Protein AF-A0A935Y0Y2-F1 (afdb_monomer_lite)

Foldseek 3Di:
DVVVVVVVVVVVVVCVVDVPPPCVVVVVVVVVVVVVVVVVVVV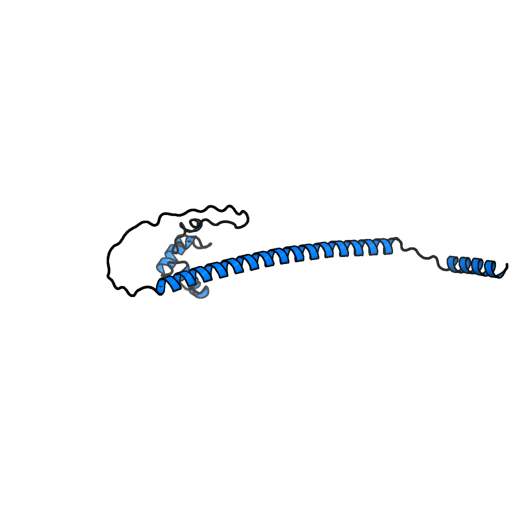VVVVVVVVVVVVVVVVVVVVVVVVVVVVVVVVVVVVVVDDDDDDDDDDDDDDDDDDDDDDDDPDDPDCDPCNCVPPDQQPCVVDPPCDPVNSVVCVVVVQRGPVSVVPDDPVRVVVD

Structure (mmCIF, N/CA/C/O backbone):
data_AF-A0A935Y0Y2-F1
#
_entry.id   AF-A0A935Y0Y2-F1
#
loop_
_atom_site.group_PDB
_atom_site.id
_atom_site.type_symbol
_atom_site.label_atom_id
_atom_site.label_alt_id
_atom_site.label_comp_id
_atom_site.label_asym_id
_atom_site.label_entity_id
_atom_site.label_seq_id
_atom_site.pdbx_PDB_ins_code
_atom_site.Cartn_x
_atom_site.Cartn_y
_atom_site.Cartn_z
_atom_site.occupancy
_atom_site.B_iso_or_equiv
_atom_site.auth_seq_id
_atom_site.auth_comp_id
_atom_site.auth_asym_id
_atom_site.auth_atom_id
_atom_site.pdbx_PDB_model_num
ATOM 1 N N . MET A 1 1 ? 83.027 11.079 -21.855 1.00 62.16 1 MET A N 1
ATOM 2 C CA . MET A 1 1 ? 81.861 11.286 -22.748 1.00 62.16 1 MET A CA 1
ATOM 3 C C . MET A 1 1 ? 81.188 9.985 -23.207 1.00 62.16 1 MET A C 1
ATOM 5 O O . MET A 1 1 ? 79.989 10.000 -23.428 1.00 62.16 1 MET A O 1
ATOM 9 N N . LEU A 1 2 ? 81.89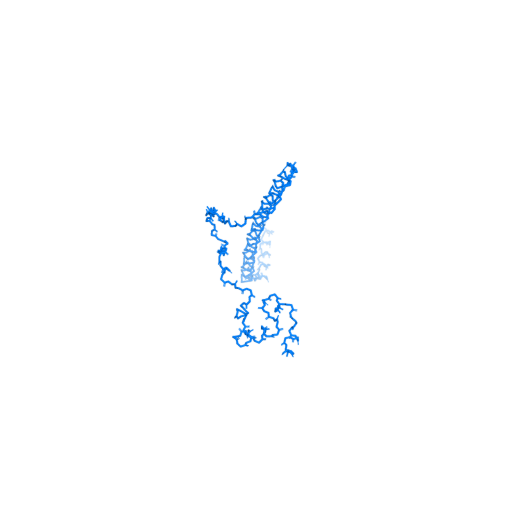5 8.845 -23.260 1.00 66.88 2 LEU A N 1
ATOM 10 C CA . LEU A 1 2 ? 81.336 7.525 -23.613 1.00 66.88 2 LEU A CA 1
ATOM 11 C C . LEU A 1 2 ? 80.242 6.924 -22.685 1.00 66.88 2 LEU A C 1
ATOM 13 O O . LEU A 1 2 ? 79.358 6.261 -23.226 1.00 66.88 2 LEU A O 1
ATOM 17 N N . PRO A 1 3 ? 80.211 7.135 -21.346 1.00 67.06 3 PRO A N 1
ATOM 18 C CA . PRO A 1 3 ? 79.204 6.472 -20.500 1.00 67.06 3 PRO A CA 1
ATOM 19 C C . PRO A 1 3 ? 77.778 7.010 -20.708 1.00 67.06 3 PRO A C 1
ATOM 21 O O . PRO A 1 3 ? 76.813 6.264 -20.577 1.00 67.06 3 PRO A O 1
ATOM 24 N N . PHE A 1 4 ? 77.635 8.278 -21.106 1.00 75.44 4 PHE A N 1
ATOM 25 C CA . PHE A 1 4 ? 76.333 8.877 -21.417 1.00 75.44 4 PHE A CA 1
ATOM 26 C C . PHE A 1 4 ? 75.759 8.372 -22.747 1.00 75.44 4 PHE A C 1
ATOM 28 O O . PHE A 1 4 ? 74.548 8.197 -22.868 1.00 75.44 4 PHE A O 1
ATOM 35 N N . LEU A 1 5 ? 76.621 8.076 -23.725 1.00 77.50 5 LEU A N 1
ATOM 36 C CA . LEU A 1 5 ? 76.195 7.529 -25.013 1.00 77.50 5 LEU A CA 1
ATOM 37 C C . LEU A 1 5 ? 75.715 6.080 -24.880 1.00 77.50 5 LEU A C 1
ATOM 39 O O . LEU A 1 5 ? 74.707 5.727 -25.485 1.00 77.50 5 LEU A O 1
ATOM 43 N N . LEU A 1 6 ? 76.390 5.267 -24.055 1.00 75.94 6 LEU A N 1
ATOM 44 C CA . LEU A 1 6 ? 75.941 3.903 -23.768 1.00 75.94 6 LEU A CA 1
ATOM 45 C C . LEU A 1 6 ? 74.586 3.909 -23.067 1.00 75.94 6 LEU A C 1
ATOM 47 O O . LEU A 1 6 ? 73.711 3.168 -23.487 1.00 75.94 6 LEU A O 1
ATOM 51 N N . GLY A 1 7 ? 74.382 4.770 -22.066 1.00 83.69 7 GLY A N 1
ATOM 52 C CA . GLY A 1 7 ? 73.088 4.894 -21.389 1.00 83.69 7 GLY A CA 1
ATOM 53 C C . GLY A 1 7 ? 71.960 5.327 -22.331 1.00 83.69 7 GLY A C 1
ATOM 54 O O . GLY A 1 7 ? 70.869 4.764 -22.282 1.00 83.69 7 GLY A O 1
ATOM 55 N N . TRP A 1 8 ? 72.224 6.270 -23.241 1.00 82.62 8 TRP A N 1
ATOM 56 C CA . TRP A 1 8 ? 71.238 6.715 -24.231 1.00 82.62 8 TRP A CA 1
ATOM 57 C C . TRP A 1 8 ? 70.929 5.638 -25.279 1.00 82.62 8 TRP A C 1
ATOM 59 O O . TRP A 1 8 ? 69.770 5.432 -25.638 1.00 82.62 8 TRP A O 1
ATOM 69 N N . TRP A 1 9 ? 71.948 4.900 -25.723 1.00 83.75 9 TRP A N 1
ATOM 70 C CA . TRP A 1 9 ? 71.784 3.802 -26.670 1.00 83.75 9 TRP A CA 1
ATOM 71 C C . TRP A 1 9 ? 71.079 2.597 -26.034 1.00 83.75 9 TRP A C 1
ATOM 73 O O . TRP A 1 9 ? 70.171 2.042 -26.646 1.00 83.75 9 TRP A O 1
ATOM 83 N N . PHE A 1 10 ? 71.404 2.250 -24.783 1.00 81.38 10 PHE A N 1
ATOM 84 C CA . PHE A 1 10 ? 70.705 1.210 -24.020 1.00 81.38 10 PHE A CA 1
ATOM 85 C C . PHE A 1 10 ? 69.250 1.600 -23.756 1.00 81.38 10 PHE A C 1
ATOM 87 O O . PHE A 1 10 ? 68.355 0.798 -23.982 1.00 81.38 10 PHE A O 1
ATOM 94 N N . SER A 1 11 ? 68.991 2.849 -23.360 1.00 78.12 11 SER A N 1
ATOM 95 C CA . SER A 1 11 ? 67.628 3.349 -23.151 1.00 78.12 11 SER A CA 1
ATOM 96 C C . SER A 1 11 ? 66.792 3.266 -24.436 1.00 78.12 11 SER A C 1
ATOM 98 O O . SER A 1 11 ? 65.655 2.799 -24.419 1.00 78.12 11 SER A O 1
ATOM 100 N N . ARG A 1 12 ? 67.386 3.602 -25.589 1.00 81.19 12 ARG A N 1
ATOM 101 C CA . ARG A 1 12 ? 66.733 3.476 -26.899 1.00 81.19 12 ARG A CA 1
ATOM 102 C C . ARG A 1 12 ? 66.540 2.018 -27.339 1.00 81.19 12 ARG A C 1
ATOM 104 O O . ARG A 1 12 ? 65.525 1.717 -27.959 1.00 81.19 12 ARG A O 1
ATOM 111 N N . LEU A 1 13 ? 67.480 1.126 -27.020 1.00 81.44 13 LEU A N 1
ATOM 112 C CA . LEU A 1 13 ? 67.389 -0.302 -27.332 1.00 81.44 13 LEU A CA 1
ATOM 113 C C . LEU A 1 13 ? 66.299 -0.990 -26.498 1.00 81.44 13 LEU A C 1
ATOM 115 O O . LEU A 1 13 ? 65.488 -1.725 -27.053 1.00 81.44 13 LEU A O 1
ATOM 119 N N . LEU A 1 14 ? 66.215 -0.693 -25.196 1.00 74.25 14 LEU A N 1
ATOM 120 C CA . LEU A 1 14 ? 65.141 -1.207 -24.343 1.00 74.25 14 LEU A CA 1
ATOM 121 C C . LEU A 1 14 ? 63.772 -0.657 -24.769 1.00 74.25 14 LEU A C 1
ATOM 123 O O . LEU A 1 14 ? 62.817 -1.423 -24.830 1.00 74.25 14 LEU A O 1
ATOM 127 N N . ASN A 1 15 ? 63.676 0.621 -25.151 1.00 68.06 15 ASN A N 1
ATOM 128 C CA . ASN A 1 15 ? 62.413 1.205 -25.623 1.00 68.06 15 ASN A CA 1
ATOM 129 C C . ASN A 1 15 ? 61.972 0.686 -27.010 1.00 68.06 15 ASN A C 1
ATOM 131 O O . ASN A 1 15 ? 60.818 0.832 -27.387 1.00 68.06 15 ASN A O 1
ATOM 135 N N . SER A 1 16 ? 62.881 0.085 -27.787 1.00 67.56 16 SER A N 1
ATOM 136 C CA . SER A 1 16 ? 62.556 -0.549 -29.073 1.00 67.56 16 SER A CA 1
ATOM 137 C C . SER A 1 16 ? 62.066 -1.989 -28.920 1.00 67.56 16 SER A C 1
ATOM 139 O O . SER A 1 16 ? 61.380 -2.485 -29.811 1.00 67.56 16 SER A O 1
ATOM 141 N N . GLN A 1 17 ? 62.473 -2.681 -27.851 1.00 64.69 17 GLN A N 1
ATOM 142 C CA . GLN A 1 17 ? 62.146 -4.093 -27.633 1.00 64.69 17 GLN A CA 1
ATOM 143 C C . GLN A 1 17 ? 60.787 -4.276 -26.944 1.00 64.69 17 GLN A C 1
ATOM 145 O O . GLN A 1 17 ? 60.171 -5.330 -27.076 1.00 64.69 17 GLN A O 1
ATOM 150 N N . TYR A 1 18 ? 60.320 -3.243 -26.243 1.00 61.69 18 TYR A N 1
ATOM 151 C CA . TYR A 1 18 ? 58.996 -3.174 -25.646 1.00 61.69 18 TYR A CA 1
ATOM 152 C C . TYR A 1 18 ? 58.251 -2.020 -26.312 1.00 61.69 18 TYR A C 1
ATOM 154 O O . TYR A 1 18 ? 58.363 -0.890 -25.832 1.00 61.69 18 TYR A O 1
ATOM 162 N N . PRO A 1 19 ? 57.517 -2.245 -27.421 1.00 55.53 19 PRO A N 1
ATOM 163 C CA . PRO A 1 19 ? 56.452 -1.315 -27.743 1.00 55.53 19 PRO A CA 1
ATOM 164 C C . PRO A 1 19 ? 55.583 -1.256 -26.487 1.00 55.53 19 PRO A C 1
ATOM 166 O O . PRO A 1 19 ? 55.016 -2.264 -26.065 1.00 55.53 19 PRO A O 1
ATOM 169 N N . VAL A 1 20 ? 55.567 -0.103 -25.818 1.00 59.47 20 VAL A N 1
ATOM 170 C CA . VAL A 1 20 ? 54.488 0.207 -24.890 1.00 59.47 20 VAL A CA 1
ATOM 171 C C . VAL A 1 20 ? 53.270 0.239 -25.791 1.00 59.47 20 VAL A C 1
ATOM 173 O O . VAL A 1 20 ? 53.039 1.224 -26.486 1.00 59.47 20 VAL A O 1
ATOM 176 N N . GLU A 1 21 ? 52.602 -0.907 -25.891 1.00 55.16 21 GLU A N 1
ATOM 177 C CA . GLU A 1 21 ? 51.311 -1.057 -26.531 1.00 55.16 21 GLU A CA 1
ATOM 178 C C . GLU A 1 21 ? 50.383 -0.167 -25.719 1.00 55.16 21 GLU A C 1
ATOM 180 O O . GLU A 1 21 ? 49.897 -0.518 -24.644 1.00 55.16 21 GLU A O 1
ATOM 185 N N . SER A 1 22 ? 50.303 1.086 -26.156 1.00 55.38 22 SER A N 1
ATOM 186 C CA . SER A 1 22 ? 49.381 2.065 -25.640 1.00 55.38 22 SER A CA 1
ATOM 187 C C . SER A 1 22 ? 48.012 1.591 -26.088 1.00 55.38 22 SER A C 1
ATOM 189 O O . SER A 1 22 ? 47.519 1.961 -27.152 1.00 55.38 22 SER A O 1
ATOM 191 N N . ASP A 1 23 ? 47.425 0.727 -25.269 1.00 49.56 23 ASP A N 1
ATOM 192 C CA . ASP A 1 23 ? 46.008 0.403 -25.261 1.00 49.56 23 ASP A CA 1
ATOM 193 C C . ASP A 1 23 ? 45.244 1.674 -24.824 1.00 49.56 23 ASP A C 1
ATOM 195 O O . ASP A 1 23 ? 44.615 1.735 -23.768 1.00 49.56 23 ASP A O 1
ATOM 199 N N . GLU A 1 24 ? 45.347 2.744 -25.624 1.00 54.06 24 GLU A N 1
ATOM 200 C CA . GLU A 1 24 ? 44.676 4.034 -25.408 1.00 54.06 24 GLU A CA 1
ATOM 201 C C . GLU A 1 24 ? 43.158 3.828 -25.297 1.00 54.06 24 GLU A C 1
ATOM 203 O O . GLU A 1 24 ? 42.477 4.517 -24.546 1.00 54.06 24 GLU A O 1
ATOM 208 N N . THR A 1 25 ? 42.635 2.788 -25.954 1.00 53.19 25 THR A N 1
ATOM 209 C CA . THR A 1 25 ? 41.220 2.403 -25.896 1.00 53.19 25 THR A CA 1
ATOM 210 C C . THR A 1 25 ? 40.805 1.808 -24.544 1.00 53.19 25 THR A C 1
ATOM 212 O O . THR A 1 25 ? 39.673 2.009 -24.092 1.00 53.19 25 THR A O 1
ATOM 215 N N . VAL A 1 26 ? 41.701 1.087 -23.859 1.00 57.28 26 VAL A N 1
ATOM 216 C CA . VAL A 1 26 ? 41.408 0.458 -22.562 1.00 57.28 26 VAL A CA 1
ATOM 217 C C . VAL A 1 26 ? 41.524 1.487 -21.443 1.00 57.28 26 VAL A C 1
ATOM 219 O O . VAL A 1 26 ? 40.701 1.495 -20.533 1.00 57.28 26 VAL A O 1
ATOM 222 N N . THR A 1 27 ? 42.488 2.405 -21.513 1.00 56.19 27 THR A N 1
ATOM 223 C CA . THR A 1 27 ? 42.613 3.478 -20.516 1.00 56.19 27 THR A CA 1
ATOM 224 C C . THR A 1 27 ? 41.483 4.502 -20.631 1.00 56.19 27 THR A C 1
ATOM 226 O O . THR A 1 27 ? 40.919 4.882 -19.606 1.00 56.19 27 THR A O 1
ATOM 229 N N . GLU A 1 28 ? 41.081 4.880 -21.849 1.00 56.22 28 GLU A N 1
ATOM 230 C CA . GLU A 1 28 ? 39.959 5.798 -22.092 1.00 56.22 28 GLU A CA 1
ATOM 231 C C . GLU A 1 28 ? 38.613 5.189 -21.663 1.00 56.22 28 GLU A C 1
ATOM 233 O O . GLU A 1 28 ? 37.809 5.842 -20.996 1.00 56.22 28 GLU A O 1
ATOM 238 N N . SER A 1 29 ? 38.374 3.904 -21.952 1.00 60.69 29 SER A N 1
ATOM 239 C CA . SER A 1 29 ? 37.143 3.221 -21.521 1.00 60.69 29 SER A CA 1
ATOM 240 C C . SER A 1 29 ? 37.070 2.991 -20.006 1.00 60.69 29 SER A C 1
ATOM 242 O O . SER A 1 29 ? 35.984 3.082 -19.422 1.00 60.69 29 SER A O 1
ATOM 244 N N . LEU A 1 30 ? 38.204 2.741 -19.342 1.00 64.56 30 LEU A N 1
ATOM 245 C CA . LEU A 1 30 ? 38.274 2.663 -17.881 1.00 64.56 30 LEU A CA 1
ATOM 246 C C . LEU A 1 30 ? 37.997 4.019 -17.225 1.00 64.56 30 LEU A C 1
ATOM 248 O O . LEU A 1 30 ? 37.275 4.067 -16.226 1.00 64.56 30 LEU A O 1
ATOM 252 N N . ASP A 1 31 ? 38.519 5.108 -17.792 1.00 71.44 31 ASP A N 1
ATOM 253 C CA . ASP A 1 31 ? 38.302 6.457 -17.271 1.00 71.44 31 ASP A CA 1
ATOM 254 C C . ASP A 1 31 ? 36.832 6.880 -17.424 1.00 71.44 31 ASP A C 1
ATOM 256 O O . ASP A 1 31 ? 36.207 7.298 -16.447 1.00 71.44 31 ASP A O 1
ATOM 260 N N . LEU A 1 32 ? 36.222 6.616 -18.586 1.00 70.19 32 LEU A N 1
ATOM 261 C CA . LEU A 1 32 ? 34.793 6.845 -18.840 1.00 70.19 32 LEU A CA 1
ATOM 262 C C . LEU A 1 32 ? 33.888 6.042 -17.893 1.00 70.19 32 LEU A C 1
ATOM 264 O O . LEU A 1 32 ? 32.930 6.586 -17.339 1.00 70.19 32 LEU A O 1
ATOM 268 N N . ASN A 1 33 ? 34.188 4.760 -17.658 1.00 80.38 33 ASN A N 1
ATOM 269 C CA . ASN A 1 33 ? 33.427 3.934 -16.716 1.00 80.38 33 ASN A CA 1
ATOM 270 C C . ASN A 1 33 ? 33.596 4.425 -15.268 1.00 80.38 33 ASN A C 1
ATOM 272 O O . ASN A 1 33 ? 32.643 4.424 -14.484 1.00 80.38 33 ASN A O 1
ATOM 276 N N . SER A 1 34 ? 34.797 4.889 -14.910 1.00 78.88 34 SER A N 1
ATOM 277 C CA . SER A 1 34 ? 35.050 5.484 -13.600 1.00 78.88 34 SER A CA 1
ATOM 278 C C . SER A 1 34 ? 34.265 6.789 -13.423 1.00 78.88 34 SER A C 1
ATOM 280 O O . SER A 1 34 ? 33.587 6.958 -12.411 1.00 78.88 34 SER A O 1
ATOM 282 N N . GLN A 1 35 ? 34.255 7.665 -14.430 1.00 88.81 35 GLN A N 1
ATOM 283 C CA . GLN A 1 35 ? 33.540 8.939 -14.426 1.00 88.81 35 GLN A CA 1
ATOM 284 C C . GLN A 1 35 ? 32.022 8.736 -14.370 1.00 88.81 35 GLN A C 1
ATOM 286 O O . GLN A 1 35 ? 31.340 9.386 -13.574 1.00 88.81 35 GLN A O 1
ATOM 291 N N . ALA A 1 36 ? 31.495 7.786 -15.147 1.00 85.25 36 ALA A N 1
ATOM 292 C CA . ALA A 1 36 ? 30.088 7.400 -15.103 1.00 85.25 36 ALA A CA 1
ATOM 293 C C . ALA A 1 36 ? 29.696 6.874 -13.714 1.00 85.25 36 ALA A C 1
ATOM 295 O O . ALA A 1 36 ? 28.668 7.270 -13.160 1.00 85.25 36 ALA A O 1
ATOM 296 N N . LYS A 1 37 ? 30.551 6.046 -13.099 1.00 93.19 37 LYS A N 1
ATOM 297 C CA . LYS A 1 37 ? 30.347 5.558 -11.732 1.00 93.19 37 LYS A CA 1
ATOM 298 C C . LYS A 1 37 ? 30.332 6.705 -10.720 1.00 93.19 37 LYS A C 1
ATOM 300 O O . LYS A 1 37 ? 29.413 6.764 -9.907 1.00 93.19 37 LYS A O 1
ATOM 305 N N . TRP A 1 38 ? 31.288 7.632 -10.785 1.00 86.75 38 TRP A N 1
ATOM 306 C CA . TRP A 1 38 ? 31.327 8.806 -9.905 1.00 86.75 38 TRP A CA 1
ATOM 307 C C . TRP A 1 38 ? 30.076 9.673 -10.042 1.00 86.75 38 TRP A C 1
ATOM 309 O O . TRP A 1 38 ? 29.489 10.046 -9.029 1.00 86.75 38 TRP A O 1
ATOM 319 N N . SER A 1 39 ? 29.626 9.923 -11.272 1.00 92.50 39 SER A N 1
ATOM 320 C CA . SER A 1 39 ? 28.407 10.691 -11.536 1.00 92.50 39 SER A CA 1
ATOM 321 C C . SER A 1 39 ? 27.157 9.991 -10.991 1.00 92.50 39 SER A C 1
ATOM 323 O O . SER A 1 39 ? 26.355 10.612 -10.293 1.00 92.50 39 SER A O 1
ATOM 325 N N . SER A 1 40 ? 27.025 8.679 -11.211 1.00 91.31 40 SER A N 1
ATOM 326 C CA . SER A 1 40 ? 25.912 7.898 -10.654 1.00 91.31 40 SER A CA 1
ATOM 327 C C . SER A 1 40 ? 25.914 7.893 -9.121 1.00 91.31 40 SER A C 1
ATOM 329 O O . SER A 1 40 ? 24.862 7.992 -8.494 1.00 91.31 40 SER A O 1
ATOM 331 N N . MET A 1 41 ? 27.099 7.855 -8.504 1.00 93.56 41 MET A N 1
ATOM 332 C CA . MET A 1 41 ? 27.240 7.868 -7.052 1.00 93.56 41 MET A CA 1
ATOM 333 C C . MET A 1 41 ? 26.936 9.247 -6.458 1.00 93.56 41 MET A C 1
ATOM 335 O O . MET A 1 41 ? 26.332 9.331 -5.394 1.00 93.56 41 MET A O 1
ATOM 339 N N . GLN A 1 42 ? 27.291 10.331 -7.151 1.00 93.62 42 GLN A N 1
ATOM 340 C CA . GLN A 1 42 ? 26.878 11.687 -6.776 1.00 93.62 42 GLN A CA 1
ATOM 341 C C . GLN A 1 42 ? 25.355 11.846 -6.831 1.00 93.62 42 GLN A C 1
ATOM 343 O O . GLN A 1 42 ? 24.777 12.436 -5.921 1.00 93.62 42 GLN A O 1
ATOM 348 N N . ALA A 1 43 ? 24.705 11.280 -7.852 1.00 93.31 43 ALA A N 1
ATOM 349 C CA . ALA A 1 43 ? 23.249 11.282 -7.950 1.00 93.31 43 ALA A CA 1
ATOM 350 C C . ALA A 1 43 ? 22.592 10.494 -6.800 1.00 93.31 43 ALA A C 1
ATOM 352 O O . ALA A 1 43 ? 21.639 10.987 -6.200 1.00 93.31 43 ALA A O 1
ATOM 353 N N . ASP A 1 44 ? 23.121 9.318 -6.437 1.00 95.88 44 ASP A N 1
ATOM 354 C CA . ASP A 1 44 ? 22.608 8.545 -5.292 1.00 95.88 44 ASP A CA 1
ATOM 355 C C . ASP A 1 44 ? 22.781 9.303 -3.964 1.00 95.88 44 ASP A C 1
ATOM 357 O O . ASP A 1 44 ? 21.878 9.324 -3.127 1.00 95.88 44 ASP A O 1
ATOM 361 N N . LEU A 1 45 ? 23.914 9.988 -3.777 1.00 95.50 45 LEU A N 1
ATOM 362 C CA . LEU A 1 45 ? 24.149 10.821 -2.595 1.00 95.50 45 LEU A CA 1
ATOM 363 C C . LEU A 1 45 ? 23.166 11.994 -2.506 1.00 95.50 45 LEU A C 1
ATOM 365 O O . LEU A 1 45 ? 22.653 12.268 -1.422 1.00 95.50 45 LEU A O 1
ATOM 369 N N . ASP A 1 46 ? 22.870 12.659 -3.623 1.00 95.81 46 ASP A N 1
ATOM 370 C CA . ASP A 1 46 ? 21.889 13.748 -3.668 1.00 95.81 46 ASP A CA 1
ATOM 371 C C . ASP A 1 46 ? 20.468 13.248 -3.355 1.00 95.81 46 ASP A C 1
ATOM 373 O O . ASP A 1 46 ? 19.737 13.872 -2.583 1.00 95.81 46 ASP A O 1
ATOM 377 N N . LEU A 1 47 ? 20.090 12.075 -3.873 1.00 95.19 47 LEU A N 1
ATOM 378 C CA . LEU A 1 47 ? 18.813 11.437 -3.541 1.00 95.19 47 LEU A CA 1
ATOM 379 C C . LEU A 1 47 ? 18.708 11.119 -2.047 1.00 95.19 47 LEU A C 1
ATOM 381 O O . LEU A 1 47 ? 17.690 11.422 -1.420 1.00 95.19 47 LEU A O 1
ATOM 385 N N . ARG A 1 48 ? 19.768 10.563 -1.452 1.00 95.19 48 ARG A N 1
ATOM 386 C CA . ARG A 1 48 ? 19.816 10.292 -0.009 1.00 95.19 48 ARG A CA 1
ATOM 387 C C . ARG A 1 48 ? 19.720 11.577 0.803 1.00 95.19 48 ARG A C 1
ATOM 389 O O . ARG A 1 48 ? 18.916 11.633 1.730 1.00 95.19 48 ARG A O 1
ATOM 396 N N . LEU A 1 49 ? 20.456 12.621 0.428 1.00 95.81 49 LEU A N 1
ATOM 397 C CA . LEU A 1 49 ? 20.407 13.923 1.095 1.00 95.81 49 LEU A CA 1
ATOM 398 C C . LEU A 1 49 ? 18.987 14.511 1.080 1.00 95.81 49 LEU A C 1
ATOM 400 O O . LEU A 1 49 ? 18.494 14.969 2.111 1.00 95.81 49 LEU A O 1
ATOM 404 N N . LYS A 1 50 ? 18.306 14.453 -0.070 1.00 95.31 50 LYS A N 1
ATOM 405 C CA . LYS A 1 50 ? 16.907 14.886 -0.211 1.00 95.31 50 LYS A CA 1
ATOM 406 C C . LYS A 1 50 ? 15.968 14.068 0.670 1.00 95.31 50 LYS A C 1
ATOM 408 O O . LYS A 1 50 ? 15.118 14.644 1.346 1.00 95.31 50 LYS A O 1
ATOM 413 N N . SER A 1 51 ? 16.149 12.747 0.706 1.00 96.00 51 SER A N 1
ATOM 414 C CA . SER A 1 51 ? 15.351 11.875 1.572 1.00 96.00 51 SER A CA 1
ATOM 415 C C . SER A 1 51 ? 15.550 12.207 3.056 1.00 96.00 51 SER A C 1
ATOM 417 O O . SER A 1 51 ? 14.573 12.345 3.790 1.00 96.00 51 SER A O 1
ATOM 419 N N . GLU A 1 52 ? 16.788 12.458 3.494 1.00 96.06 52 GLU A N 1
ATOM 420 C CA . GLU A 1 52 ? 17.067 12.868 4.871 1.00 96.06 52 GLU A CA 1
ATOM 421 C C . GLU A 1 52 ? 16.437 14.216 5.213 1.00 96.06 52 GLU A C 1
ATOM 423 O O . GLU A 1 52 ? 15.917 14.380 6.316 1.00 96.06 52 GLU A O 1
ATOM 428 N N . ALA A 1 53 ? 16.469 15.179 4.288 1.00 93.94 53 ALA A N 1
ATOM 429 C CA . ALA A 1 53 ? 15.824 16.471 4.485 1.00 93.94 53 ALA A CA 1
ATOM 430 C C . ALA A 1 53 ? 14.310 16.306 4.686 1.00 93.94 53 ALA A C 1
ATOM 432 O O . ALA A 1 53 ? 13.772 16.812 5.669 1.00 93.94 53 ALA A O 1
ATOM 433 N N . SER A 1 54 ? 13.648 15.514 3.833 1.00 96.00 54 SER A N 1
ATOM 434 C CA . SER A 1 54 ? 12.209 15.248 3.963 1.00 96.00 54 SER A CA 1
ATOM 435 C C . SER A 1 54 ? 11.848 14.564 5.287 1.00 96.00 54 SER A C 1
ATOM 437 O O . SER A 1 54 ? 10.927 14.999 5.974 1.00 96.00 54 SER A O 1
ATOM 439 N N . LEU A 1 55 ? 12.636 13.571 5.715 1.00 95.88 55 LEU A N 1
ATOM 440 C CA . LEU A 1 55 ? 12.435 12.882 6.992 1.00 95.88 55 LEU A CA 1
ATOM 441 C C . LEU A 1 55 ? 12.634 13.821 8.188 1.00 95.88 55 LEU A C 1
ATOM 443 O O . LEU A 1 55 ? 11.891 13.748 9.165 1.00 95.88 55 LEU A O 1
ATOM 447 N N . ARG A 1 56 ? 13.626 14.720 8.131 1.00 96.38 56 ARG A N 1
ATOM 448 C CA . ARG A 1 56 ? 13.844 15.731 9.179 1.00 96.38 56 ARG A CA 1
ATOM 449 C C . ARG A 1 56 ? 12.666 16.698 9.276 1.00 96.38 56 ARG A C 1
ATOM 451 O O . ARG A 1 56 ? 12.265 17.041 10.389 1.00 96.38 56 ARG A O 1
ATOM 458 N N . ASP A 1 57 ? 12.099 17.105 8.146 1.00 96.69 57 ASP A N 1
ATOM 459 C CA . ASP A 1 57 ? 10.929 17.981 8.113 1.00 96.69 57 ASP A CA 1
ATOM 460 C C . ASP A 1 57 ? 9.685 17.294 8.688 1.00 96.69 57 ASP A C 1
ATOM 462 O O . ASP A 1 57 ? 8.984 17.885 9.513 1.00 96.69 57 ASP A O 1
ATOM 466 N N . GLU A 1 58 ? 9.439 16.032 8.332 1.00 97.38 58 GLU A N 1
ATOM 467 C CA . GLU A 1 58 ? 8.360 15.223 8.915 1.00 97.38 58 GLU A CA 1
ATOM 468 C C . GLU A 1 58 ? 8.514 15.069 10.434 1.00 97.38 58 GLU A C 1
ATOM 470 O O . GLU A 1 58 ? 7.557 15.278 11.183 1.00 97.38 58 GLU A O 1
ATOM 475 N N . LEU A 1 59 ? 9.730 14.794 10.913 1.00 97.25 59 LEU A N 1
ATOM 476 C CA . LEU A 1 59 ? 10.020 14.676 12.344 1.00 97.25 59 LEU A CA 1
ATOM 477 C C . LEU A 1 59 ? 9.722 15.993 13.080 1.00 97.25 59 LEU A C 1
ATOM 479 O O . LEU A 1 59 ? 9.127 15.997 14.161 1.00 97.25 59 LEU A O 1
ATO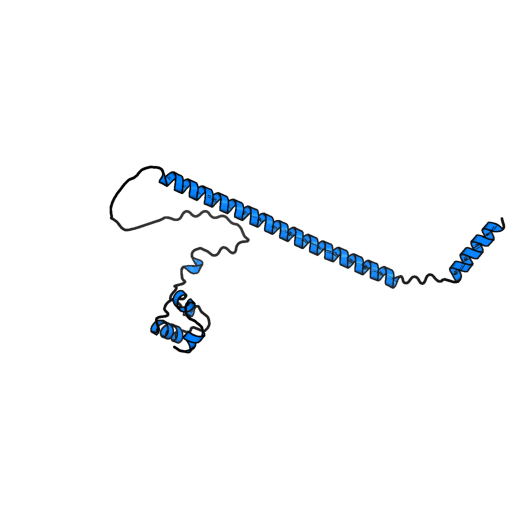M 483 N N . ASN A 1 60 ? 10.092 17.129 12.486 1.00 95.75 60 ASN A N 1
ATOM 484 C CA . ASN A 1 60 ? 9.792 18.444 13.046 1.00 95.75 60 ASN A CA 1
ATOM 485 C C . ASN A 1 60 ? 8.282 18.718 13.098 1.00 95.75 60 ASN A C 1
ATOM 487 O O . ASN A 1 60 ? 7.801 19.218 14.116 1.00 95.75 60 ASN A O 1
ATOM 491 N N . ARG A 1 61 ? 7.526 18.352 12.056 1.00 97.12 61 ARG A N 1
ATOM 492 C CA . ARG A 1 61 ? 6.057 18.477 12.038 1.00 97.12 61 ARG A CA 1
ATOM 493 C C . ARG A 1 61 ? 5.410 17.657 13.149 1.00 97.12 61 ARG A C 1
ATOM 495 O O . ARG A 1 61 ? 4.678 18.220 13.959 1.00 97.12 61 ARG A O 1
ATOM 502 N N . LEU A 1 62 ? 5.754 16.373 13.242 1.00 94.81 62 LEU A N 1
ATOM 503 C CA . LEU A 1 62 ? 5.225 15.477 14.274 1.00 94.81 62 LEU A CA 1
ATOM 504 C C . LEU A 1 62 ? 5.569 15.965 15.684 1.00 94.81 62 LEU A C 1
ATOM 506 O O . LEU A 1 62 ? 4.739 15.906 16.587 1.00 94.81 62 LEU A O 1
ATOM 510 N N . ARG A 1 63 ? 6.776 16.507 15.889 1.00 97.31 63 ARG A N 1
ATOM 511 C CA . ARG A 1 63 ? 7.165 17.110 17.171 1.00 97.31 63 ARG A CA 1
ATOM 512 C C . ARG A 1 63 ? 6.289 18.311 17.537 1.00 97.31 63 ARG A C 1
ATOM 514 O O . ARG A 1 63 ? 5.940 18.459 18.708 1.00 97.31 63 ARG A O 1
ATOM 521 N N . ILE A 1 64 ? 5.970 19.177 16.575 1.00 94.69 64 ILE A N 1
ATOM 522 C CA . ILE A 1 64 ? 5.100 20.342 16.798 1.00 94.69 64 ILE A CA 1
ATOM 523 C C . ILE A 1 64 ? 3.680 19.881 17.134 1.00 94.69 64 ILE A C 1
ATOM 525 O O . ILE A 1 64 ? 3.099 20.369 18.102 1.00 94.69 64 ILE A O 1
ATOM 529 N N . GLU A 1 65 ? 3.151 18.913 16.387 1.00 95.94 65 GLU A N 1
ATOM 530 C CA . GLU A 1 65 ? 1.818 18.353 16.608 1.00 95.94 65 GLU A CA 1
ATOM 531 C C . GLU A 1 65 ? 1.702 17.717 17.997 1.00 95.94 65 GLU A C 1
ATOM 533 O O . GLU A 1 65 ? 0.823 18.081 18.780 1.00 95.94 65 GLU A O 1
ATOM 538 N N . LEU A 1 66 ? 2.663 16.870 18.373 1.00 95.56 66 LEU A N 1
ATOM 539 C CA . LEU A 1 66 ? 2.733 16.266 19.703 1.00 95.56 66 LEU A CA 1
ATOM 540 C C . LEU A 1 66 ? 2.749 17.351 20.792 1.00 95.56 66 LEU A C 1
ATOM 542 O O . LEU A 1 66 ? 1.967 17.297 21.738 1.00 95.56 66 LEU A O 1
ATOM 546 N N . LYS A 1 67 ? 3.565 18.398 20.631 1.00 95.12 67 LYS A N 1
ATOM 547 C CA . LYS A 1 67 ? 3.592 19.512 21.586 1.00 95.12 67 LYS A CA 1
ATOM 548 C C . LYS A 1 67 ? 2.244 20.240 21.670 1.00 95.12 67 LYS A C 1
ATOM 550 O O . LYS A 1 67 ? 1.816 20.589 22.765 1.00 95.12 67 LYS A O 1
ATOM 555 N N . SER A 1 68 ? 1.570 20.464 20.544 1.00 93.44 68 SER A N 1
ATOM 556 C CA . SER A 1 68 ? 0.262 21.130 20.522 1.00 93.44 68 SER A CA 1
ATOM 557 C C . SER A 1 68 ? -0.824 20.308 21.222 1.00 93.44 68 SER A C 1
ATOM 559 O O . SER A 1 68 ? -1.569 20.849 22.035 1.00 93.44 68 SER A O 1
ATOM 561 N N . THR A 1 69 ? -0.855 18.991 20.996 1.00 90.88 69 THR A N 1
ATOM 562 C CA . THR A 1 69 ? -1.800 18.081 21.664 1.00 90.88 69 THR A CA 1
ATOM 563 C C . THR A 1 69 ? -1.531 17.978 23.166 1.00 90.88 69 THR A C 1
ATOM 565 O O . THR A 1 69 ? -2.469 17.945 23.959 1.00 90.88 69 THR A O 1
ATOM 568 N N . GLN A 1 70 ? -0.260 17.997 23.586 1.00 92.88 70 GLN A N 1
ATOM 569 C CA . GLN A 1 70 ? 0.107 18.063 25.004 1.00 92.88 70 GLN A CA 1
ATOM 570 C C . GLN A 1 70 ? -0.408 19.338 25.673 1.00 92.88 70 GLN A C 1
ATOM 572 O O . GLN A 1 70 ? -0.993 19.250 26.749 1.00 92.88 70 GLN A O 1
ATOM 577 N N . LEU A 1 71 ? -0.241 20.498 25.030 1.00 89.62 71 LEU A N 1
ATOM 578 C CA . LEU A 1 71 ? -0.753 21.770 25.551 1.00 89.62 71 LEU A CA 1
ATOM 579 C C . LEU A 1 71 ? -2.283 21.750 25.675 1.00 89.62 71 LEU A C 1
ATOM 581 O O . LEU A 1 71 ? -2.811 22.107 26.720 1.00 89.62 71 LEU A O 1
ATOM 585 N N . GLN A 1 72 ? -2.994 21.231 24.669 1.00 88.56 72 GLN A N 1
ATOM 586 C CA . GLN A 1 72 ? -4.454 21.075 24.729 1.00 88.56 72 GLN A CA 1
ATOM 587 C C . GLN A 1 72 ? -4.907 20.174 25.888 1.00 88.56 72 GLN A C 1
ATOM 589 O O . GLN A 1 72 ? -5.928 20.446 26.525 1.00 88.56 72 GLN A O 1
ATOM 594 N N . LEU A 1 73 ? -4.164 19.100 26.178 1.00 86.00 73 LEU A N 1
ATOM 595 C CA . LEU A 1 73 ? -4.446 18.234 27.323 1.00 86.00 73 LEU A CA 1
ATOM 596 C C . LEU A 1 73 ? -4.198 18.951 28.649 1.00 86.00 73 LEU A C 1
ATOM 598 O O . LEU A 1 73 ? -4.991 18.785 29.574 1.00 86.00 73 LEU A O 1
ATOM 602 N N . GLU A 1 74 ? -3.131 19.740 28.747 1.00 83.25 74 GLU A N 1
ATOM 603 C CA . GLU A 1 74 ? -2.816 20.529 29.939 1.00 83.25 74 GLU A CA 1
ATOM 604 C C . GLU A 1 74 ? -3.876 21.615 30.187 1.00 83.25 74 GLU A C 1
ATOM 606 O O . GLU A 1 74 ? -4.367 21.741 31.309 1.00 83.25 74 GLU A O 1
ATOM 611 N N . ASP A 1 75 ? -4.340 22.301 29.139 1.00 79.62 75 ASP A N 1
ATOM 612 C CA . ASP A 1 75 ? -5.438 23.273 29.208 1.00 79.62 75 ASP A CA 1
ATOM 613 C C . ASP A 1 75 ? -6.754 22.61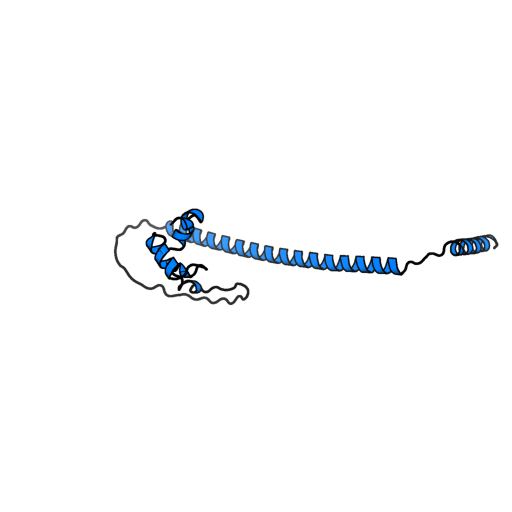0 29.656 1.00 79.62 75 ASP A C 1
ATOM 615 O O . ASP A 1 75 ? -7.448 23.106 30.550 1.00 79.62 75 ASP A O 1
ATOM 619 N N . CYS A 1 76 ? -7.074 21.429 29.112 1.00 73.88 76 CYS A N 1
ATOM 620 C CA . CYS A 1 76 ? -8.243 20.646 29.524 1.00 73.88 76 CYS A CA 1
ATOM 621 C C . CYS A 1 76 ? -8.135 20.130 30.969 1.00 73.88 76 CYS A C 1
ATOM 623 O O . CYS A 1 76 ? -9.145 20.025 31.668 1.00 73.88 76 CYS A O 1
ATOM 625 N N . GLN A 1 77 ? -6.935 19.777 31.435 1.00 72.88 77 GLN A N 1
ATOM 626 C CA . GLN A 1 77 ? -6.704 19.321 32.809 1.00 72.88 77 GLN A CA 1
ATOM 627 C C . GLN A 1 77 ? -6.749 20.479 33.809 1.00 72.88 77 GLN A C 1
ATOM 629 O O . GLN A 1 77 ? -7.316 20.322 34.892 1.00 72.88 77 GLN A O 1
ATOM 634 N N . ASN A 1 78 ? -6.236 21.651 33.435 1.00 66.00 78 ASN A N 1
ATOM 635 C CA . ASN A 1 78 ? -6.341 22.869 34.234 1.00 66.00 78 ASN A CA 1
ATOM 636 C C . ASN A 1 78 ? -7.794 23.355 34.331 1.00 66.00 78 ASN A C 1
ATOM 638 O O . ASN A 1 78 ? -8.225 23.743 35.416 1.00 66.00 78 ASN A O 1
ATOM 642 N N . SER A 1 79 ? -8.589 23.215 33.262 1.00 58.38 79 SER A N 1
ATOM 643 C CA . SER A 1 79 ? -10.032 23.498 33.287 1.00 58.38 79 SER A CA 1
ATOM 644 C C . SER A 1 79 ? -10.840 22.525 34.162 1.00 58.38 79 SER A C 1
ATOM 646 O O . SER A 1 79 ? -11.903 22.899 34.648 1.00 58.38 79 SER A O 1
ATOM 648 N N . LYS A 1 80 ? -10.364 21.292 34.398 1.00 55.00 80 LYS A N 1
ATOM 649 C CA . LYS A 1 80 ? -11.021 20.306 35.285 1.00 55.00 80 LYS A CA 1
ATOM 650 C C . LYS A 1 80 ? -10.679 20.479 36.771 1.00 55.00 80 LYS A C 1
ATOM 652 O O . LYS A 1 80 ? -11.211 19.742 37.599 1.00 55.00 80 LYS A O 1
ATOM 657 N N . LYS A 1 81 ? -9.791 21.415 37.129 1.00 50.97 81 LYS A N 1
ATOM 658 C CA . LYS A 1 81 ? -9.342 21.638 38.517 1.00 50.97 81 LYS A CA 1
ATOM 659 C C . LYS A 1 81 ? -10.095 22.762 39.243 1.00 50.97 81 LYS A C 1
ATOM 661 O O . LYS A 1 81 ? -9.866 22.957 40.435 1.00 50.97 81 LYS A O 1
ATOM 666 N N . SER A 1 82 ? -11.006 23.460 38.563 1.00 46.03 82 SER A N 1
ATOM 667 C CA . SER A 1 82 ? -11.892 24.469 39.151 1.00 46.03 82 SER A CA 1
ATOM 668 C C . SER A 1 82 ? -13.352 23.992 39.179 1.00 46.03 82 SER A C 1
ATOM 670 O O . SER A 1 82 ? -13.990 23.882 38.140 1.00 46.03 82 SER A O 1
ATOM 672 N N . GLU A 1 83 ? -13.825 23.778 40.409 1.00 41.78 83 GLU A N 1
ATOM 673 C CA . GLU A 1 83 ? -15.208 23.664 40.908 1.00 41.78 83 GLU A CA 1
ATOM 674 C C . GLU A 1 83 ? -16.040 22.376 40.679 1.00 41.78 83 GLU A C 1
ATOM 676 O O . GLU A 1 83 ? -16.232 21.922 39.551 1.00 41.78 83 GLU A O 1
ATOM 681 N N . PRO A 1 84 ? -16.601 21.794 41.770 1.00 53.88 84 PRO A N 1
ATOM 682 C CA . PRO A 1 84 ? -17.596 20.734 41.710 1.00 53.88 84 PRO A CA 1
ATOM 683 C C . PRO A 1 84 ? -18.985 21.368 41.599 1.00 53.88 84 PRO A C 1
ATOM 685 O O . PRO A 1 84 ? -19.444 22.011 42.541 1.00 53.88 84 PRO A O 1
ATOM 688 N N . VAL A 1 85 ? -19.690 21.180 40.486 1.00 37.00 85 VAL A N 1
ATOM 689 C CA . VAL A 1 85 ? -21.082 21.636 40.388 1.00 37.00 85 VAL A CA 1
ATOM 690 C C . VAL A 1 85 ? -21.913 20.562 39.692 1.00 37.00 85 VAL A C 1
ATOM 692 O O . VAL A 1 85 ? -21.611 20.127 38.583 1.00 37.00 85 VAL A O 1
ATOM 695 N N . HIS A 1 86 ? -22.938 20.107 40.421 1.00 45.59 86 HIS A N 1
ATOM 696 C CA . HIS A 1 86 ? -24.119 19.399 39.921 1.00 45.59 86 HIS A CA 1
ATOM 697 C C . HIS A 1 86 ? -24.677 20.118 38.665 1.00 45.59 86 HIS A C 1
ATOM 699 O O . HIS A 1 86 ? -24.412 21.292 38.451 1.00 45.59 86 HIS A O 1
ATOM 705 N N . ILE A 1 87 ? -25.486 19.502 37.808 1.00 38.75 87 ILE A N 1
ATOM 706 C CA . ILE A 1 87 ? -26.952 19.667 37.810 1.00 38.75 87 ILE A CA 1
ATOM 707 C C . ILE A 1 87 ? -27.434 19.110 36.451 1.00 38.75 87 ILE A C 1
ATOM 709 O O . ILE A 1 87 ? -26.913 19.494 35.411 1.00 38.75 87 ILE A O 1
ATOM 713 N N . ASP A 1 88 ? -28.384 18.182 36.544 1.00 35.00 88 ASP A N 1
ATOM 714 C CA . ASP A 1 88 ? -29.674 18.088 35.837 1.00 35.00 88 ASP A CA 1
ATOM 715 C C . ASP A 1 88 ? -29.801 18.088 34.301 1.00 35.00 88 ASP A C 1
ATOM 717 O O . ASP A 1 88 ? -29.119 18.770 33.541 1.00 35.00 88 ASP A O 1
ATOM 721 N N . LEU A 1 89 ? -30.774 17.275 33.890 1.00 46.56 89 LEU A N 1
ATOM 722 C CA . LEU A 1 89 ? -31.317 17.107 32.553 1.00 46.56 89 LEU A CA 1
ATOM 723 C C . LEU A 1 89 ? -32.094 18.368 32.148 1.00 46.56 89 LEU A C 1
ATOM 725 O O . LEU A 1 89 ? -33.025 18.720 32.858 1.00 46.56 89 LEU A O 1
ATOM 729 N N . ASP A 1 90 ? -31.802 18.971 30.989 1.00 39.00 90 ASP A N 1
ATOM 730 C CA . ASP A 1 90 ? -32.816 19.330 29.977 1.00 39.00 90 ASP A CA 1
ATOM 731 C C . ASP A 1 90 ? -32.249 20.117 28.770 1.00 39.00 90 ASP A C 1
ATOM 733 O O . ASP A 1 90 ? -31.310 20.895 28.895 1.00 39.00 90 ASP A O 1
ATOM 737 N N . GLN A 1 91 ? -32.916 19.945 27.615 1.00 39.66 91 GLN A N 1
ATOM 738 C CA . GLN A 1 91 ? -32.947 20.814 26.410 1.00 39.66 91 GLN A CA 1
ATOM 739 C C . GLN A 1 91 ? -31.838 20.728 25.323 1.00 39.66 91 GLN A C 1
ATOM 741 O O . GLN A 1 91 ? -30.882 21.488 25.266 1.00 39.66 91 GLN A O 1
ATOM 746 N N . LYS A 1 92 ? -32.067 19.805 24.374 1.00 44.34 92 LYS A N 1
ATOM 747 C CA . LYS A 1 92 ? -32.284 19.987 22.911 1.00 44.34 92 LYS A CA 1
ATOM 748 C C . LYS A 1 92 ? -31.852 21.312 22.207 1.00 44.34 92 LYS A C 1
ATOM 750 O O . LYS A 1 92 ? -32.385 22.355 22.558 1.00 44.34 92 LYS A O 1
ATOM 755 N N . THR A 1 93 ? -31.139 21.167 21.057 1.00 41.91 93 THR A N 1
ATOM 756 C CA . THR A 1 93 ? -31.128 22.051 19.835 1.00 41.91 93 THR A CA 1
ATOM 757 C C . THR A 1 93 ? -30.411 23.410 20.016 1.00 41.91 93 THR A C 1
ATOM 759 O O . THR A 1 93 ? -30.758 24.141 20.923 1.00 41.91 93 THR A O 1
ATOM 762 N N . GLU A 1 94 ? -29.432 23.916 19.248 1.00 42.16 94 GLU A N 1
ATOM 763 C CA . GLU A 1 94 ? -28.839 23.740 17.905 1.00 42.16 94 GLU A CA 1
ATOM 764 C C . GLU A 1 94 ? -27.527 24.570 17.841 1.00 42.16 94 GLU A C 1
ATOM 766 O O . GLU A 1 94 ? -27.275 25.399 18.714 1.00 42.16 94 GLU A O 1
ATOM 771 N N . LEU A 1 95 ? -26.812 24.458 16.712 1.00 40.31 95 LEU A N 1
ATOM 772 C CA . LEU A 1 95 ? -25.956 25.497 16.111 1.00 40.31 95 LEU A CA 1
ATOM 773 C C . LEU A 1 95 ? -24.520 25.666 16.655 1.00 40.31 95 LEU A C 1
ATOM 775 O O . LEU A 1 95 ? -24.250 26.462 17.550 1.00 40.31 95 LEU A O 1
ATOM 779 N N . PHE A 1 96 ? -23.556 25.023 15.989 1.00 35.62 96 PHE A N 1
ATOM 780 C CA . PHE A 1 96 ? -22.155 25.462 16.002 1.00 35.62 96 PHE A CA 1
ATOM 781 C C . PHE A 1 96 ? -21.822 26.146 14.668 1.00 35.62 96 PHE A C 1
ATOM 783 O O . PHE A 1 96 ? -21.802 25.467 13.639 1.00 35.62 96 PHE A O 1
ATOM 790 N N . PRO A 1 97 ? -21.583 27.473 14.646 1.00 50.41 97 PRO A N 1
ATOM 791 C CA . PRO A 1 97 ? -21.083 28.153 13.468 1.00 50.41 97 PRO A CA 1
ATOM 792 C C . PRO A 1 97 ? -19.568 27.968 13.336 1.00 50.41 97 PRO A C 1
ATOM 794 O O . PRO A 1 97 ? -18.789 28.065 14.281 1.00 50.41 97 PRO A O 1
ATOM 797 N N . GLU A 1 98 ? -19.210 27.701 12.094 1.00 48.12 98 GLU A N 1
ATOM 798 C CA . GLU A 1 98 ? -17.911 27.430 11.511 1.00 48.12 98 GLU A CA 1
ATOM 799 C C . GLU A 1 98 ? -16.935 28.617 11.605 1.00 48.12 98 GLU A C 1
ATOM 801 O O . GLU A 1 98 ? -17.228 29.718 11.137 1.00 48.12 98 GLU A O 1
ATOM 806 N N . SER A 1 99 ? -15.731 28.386 12.137 1.00 42.25 99 SER A N 1
ATOM 807 C CA . SER A 1 99 ? -14.586 29.289 11.984 1.00 42.25 99 SER A CA 1
ATOM 808 C C . SER A 1 99 ? -13.577 28.692 11.000 1.00 42.25 99 SER A C 1
ATOM 810 O O . SER A 1 99 ? -12.653 27.961 11.348 1.00 42.25 99 SER A O 1
ATOM 812 N N . ARG A 1 100 ? -13.779 29.045 9.725 1.00 51.88 100 ARG A N 1
ATOM 813 C CA . ARG A 1 100 ? -12.803 28.910 8.637 1.00 51.88 100 ARG A CA 1
ATOM 814 C C . ARG A 1 100 ? -11.539 29.711 8.969 1.00 51.88 100 ARG A C 1
ATOM 816 O O . ARG A 1 100 ? -11.605 30.931 9.102 1.00 51.88 100 ARG A O 1
ATOM 823 N N . MET A 1 101 ? -10.384 29.053 8.963 1.00 42.72 101 MET A N 1
ATOM 824 C CA . MET A 1 101 ? -9.118 29.690 8.599 1.00 42.72 101 MET A CA 1
ATOM 825 C C . MET A 1 101 ? -8.461 28.883 7.483 1.00 42.72 101 MET A C 1
ATOM 827 O O . MET A 1 101 ? -7.899 27.810 7.680 1.00 42.72 101 MET A O 1
ATOM 831 N N . SER A 1 102 ? -8.594 29.435 6.283 1.00 61.97 102 SER A N 1
ATOM 832 C CA . SER A 1 102 ? -7.852 29.097 5.080 1.00 61.97 102 SER A CA 1
ATOM 833 C C . SER A 1 102 ? -6.353 29.270 5.323 1.00 61.97 102 SER A C 1
ATOM 835 O O . SER A 1 102 ? -5.895 30.384 5.573 1.00 61.97 102 SER A O 1
ATOM 837 N N . SER A 1 103 ? -5.588 28.186 5.201 1.00 49.00 103 SER A N 1
ATOM 838 C CA . SER A 1 103 ? -4.160 28.278 4.908 1.00 49.00 103 SER A CA 1
ATOM 839 C C . SER A 1 103 ? -3.864 27.430 3.681 1.00 49.00 103 SER A C 1
ATOM 841 O O . SER A 1 103 ? -4.049 26.214 3.653 1.00 49.00 103 SER A O 1
ATOM 843 N N . GLU A 1 104 ? -3.498 28.137 2.623 1.00 55.38 104 GLU A N 1
ATOM 844 C CA . GLU A 1 104 ? -2.995 27.597 1.378 1.00 55.38 104 GLU A CA 1
ATOM 845 C C . GLU A 1 104 ? -1.650 26.922 1.668 1.00 55.38 104 GLU A C 1
ATOM 847 O O . GLU A 1 104 ? -0.677 27.580 2.032 1.00 55.38 104 GLU A O 1
ATOM 852 N N . HIS A 1 105 ? -1.583 25.602 1.511 1.00 46.97 105 HIS A N 1
ATOM 853 C CA . HIS A 1 105 ? -0.312 24.910 1.342 1.00 46.97 105 HIS A CA 1
ATOM 854 C C . HIS A 1 105 ? -0.497 23.750 0.366 1.00 46.97 105 HIS A C 1
ATOM 856 O O . HIS A 1 105 ? -0.989 22.671 0.698 1.00 46.97 105 HIS A O 1
ATOM 862 N N . LEU A 1 106 ? -0.116 24.019 -0.880 1.00 49.28 106 LEU A N 1
ATOM 863 C CA . LEU A 1 106 ? -0.074 23.057 -1.968 1.00 49.28 106 LEU A CA 1
ATOM 864 C C . LEU A 1 106 ? 0.984 21.992 -1.643 1.00 49.28 106 LEU A C 1
ATOM 866 O O . LEU A 1 106 ? 2.157 22.314 -1.453 1.00 49.28 106 LEU A O 1
ATOM 870 N N . GLY A 1 107 ? 0.547 20.737 -1.549 1.00 50.72 107 GLY A N 1
ATOM 871 C CA . GLY A 1 107 ? 1.406 19.568 -1.343 1.00 50.72 107 GLY A CA 1
ATOM 872 C C . GLY A 1 107 ? 0.776 18.456 -0.504 1.00 50.72 107 GLY A C 1
ATOM 873 O O . GLY A 1 107 ? 1.207 17.315 -0.604 1.00 50.72 107 GLY A O 1
ATOM 874 N N . SER A 1 108 ? -0.271 18.755 0.268 1.00 56.81 108 SER A N 1
ATOM 875 C CA . SER A 1 108 ? -1.177 17.738 0.804 1.00 56.81 108 SER A CA 1
ATOM 876 C C . SER A 1 108 ? -2.432 17.765 -0.053 1.00 56.81 108 SER A C 1
ATOM 878 O O . SER A 1 108 ? -3.008 18.835 -0.253 1.00 56.81 108 SER A O 1
ATOM 880 N N . SER A 1 109 ? -2.826 16.625 -0.619 1.00 65.00 109 SER A N 1
ATOM 881 C CA . SER A 1 109 ? -4.118 16.499 -1.290 1.00 65.00 109 SER A CA 1
ATOM 882 C C . SER A 1 109 ? -5.193 16.712 -0.230 1.00 65.00 109 SER A C 1
ATOM 884 O O . SER A 1 109 ? -5.593 15.766 0.439 1.00 65.00 109 SER A O 1
ATOM 886 N N . TYR A 1 110 ? -5.584 17.970 -0.018 1.00 70.12 110 TYR A N 1
ATOM 887 C CA . TYR A 1 110 ? -6.620 18.351 0.925 1.00 70.12 110 TYR A CA 1
ATOM 888 C C . TYR A 1 110 ? -7.905 17.658 0.487 1.00 70.12 110 TYR A C 1
ATOM 890 O O . TYR A 1 110 ? -8.535 18.045 -0.498 1.00 70.12 110 TYR A O 1
ATOM 898 N N . ILE A 1 111 ? -8.246 16.581 1.188 1.00 82.06 111 ILE A N 1
ATOM 899 C CA . ILE A 1 111 ? -9.551 15.961 1.071 1.00 82.06 111 ILE A CA 1
ATOM 900 C C . ILE A 1 111 ? -10.469 16.830 1.932 1.00 82.06 111 ILE A C 1
ATOM 902 O O . ILE A 1 111 ? -10.217 16.937 3.134 1.00 82.06 111 ILE A O 1
ATOM 906 N N . PRO A 1 112 ? -11.472 17.511 1.351 1.00 86.19 112 PRO A N 1
ATOM 907 C CA . PRO A 1 112 ? -12.380 18.315 2.152 1.00 86.19 112 PRO A CA 1
ATOM 908 C C . PRO A 1 112 ? -13.063 17.423 3.192 1.00 86.19 112 PRO A C 1
ATOM 910 O O . PRO A 1 112 ? -13.388 16.278 2.890 1.00 86.19 112 PRO A O 1
ATOM 913 N N . GLU A 1 113 ? -13.329 17.949 4.390 1.00 82.94 113 GLU A N 1
ATOM 914 C CA . GLU A 1 113 ? -14.031 17.214 5.463 1.00 82.94 113 GLU A CA 1
ATOM 915 C C . GLU A 1 113 ? -15.365 16.619 4.964 1.00 82.94 113 GLU A C 1
ATOM 917 O O . GLU A 1 113 ? -15.822 15.562 5.390 1.00 82.94 113 GLU A O 1
ATOM 922 N N . THR A 1 114 ? -15.971 17.275 3.972 1.00 88.88 114 THR A N 1
ATOM 923 C CA . THR A 1 114 ? -17.218 16.867 3.326 1.00 88.88 114 THR A CA 1
ATOM 924 C C . THR A 1 114 ? -17.060 15.820 2.223 1.00 88.88 114 THR A C 1
ATOM 926 O O . THR A 1 114 ? -18.073 15.327 1.729 1.00 88.88 114 THR A O 1
ATOM 929 N N . ALA A 1 115 ? -15.841 15.444 1.826 1.00 86.38 115 ALA A N 1
ATOM 930 C CA . ALA A 1 115 ? -15.598 14.501 0.728 1.00 86.38 115 ALA A CA 1
ATOM 931 C C . ALA A 1 115 ? -16.289 13.152 0.943 1.00 86.38 115 ALA A C 1
ATOM 933 O O . ALA A 1 115 ? -16.711 12.506 -0.013 1.00 86.38 115 ALA A O 1
ATOM 934 N N . PHE A 1 116 ? -16.425 12.748 2.205 1.00 86.62 116 PHE A N 1
ATOM 935 C CA . PHE A 1 116 ? -17.042 11.488 2.599 1.00 86.62 116 PHE A CA 1
ATOM 936 C C . PHE A 1 116 ? -18.434 11.671 3.212 1.00 86.62 116 PHE A C 1
ATOM 938 O O . PHE A 1 116 ? -19.052 10.690 3.607 1.00 86.62 116 PHE A O 1
ATOM 945 N N . ALA A 1 117 ? -18.968 12.897 3.264 1.00 88.38 117 ALA A N 1
ATOM 946 C CA . ALA A 1 117 ? -20.268 13.169 3.883 1.00 88.38 117 ALA A CA 1
ATOM 947 C C . ALA A 1 117 ? -21.437 12.482 3.154 1.00 88.38 117 ALA A C 1
ATOM 949 O O . ALA A 1 117 ? -22.464 12.201 3.763 1.00 88.38 117 ALA A O 1
ATOM 950 N N . ALA A 1 118 ? -21.276 12.202 1.857 1.00 86.69 118 ALA A N 1
ATOM 951 C CA . ALA A 1 118 ? -22.260 11.486 1.046 1.00 86.69 118 ALA A CA 1
ATOM 952 C C . ALA A 1 118 ? -22.153 9.953 1.158 1.00 86.69 118 ALA A C 1
ATOM 954 O O . ALA A 1 118 ? -22.987 9.244 0.598 1.00 86.69 118 ALA A O 1
ATOM 955 N N . LEU A 1 119 ? -21.122 9.432 1.832 1.00 90.88 119 LEU A N 1
ATOM 956 C CA . LEU A 1 119 ? -20.913 8.000 1.988 1.00 90.88 119 LEU A CA 1
ATOM 957 C C . LEU A 1 119 ? -21.683 7.494 3.205 1.00 90.88 119 LEU A C 1
ATOM 959 O O . LEU A 1 119 ? -21.380 7.852 4.343 1.00 90.88 119 LEU A O 1
ATOM 963 N N . HIS A 1 120 ? -22.651 6.617 2.963 1.00 92.62 120 HIS A N 1
ATOM 964 C CA . HIS A 1 120 ? -23.397 5.967 4.032 1.00 92.62 120 HIS A CA 1
ATOM 965 C C . HIS A 1 120 ? -22.848 4.559 4.300 1.00 92.62 120 HIS A C 1
ATOM 967 O O . HIS A 1 120 ? -22.606 3.812 3.351 1.00 92.62 120 HIS A O 1
ATOM 973 N N . PRO A 1 121 ? -22.663 4.159 5.574 1.00 93.06 121 PRO A N 1
ATOM 974 C CA . PRO A 1 121 ? -22.018 2.893 5.933 1.00 93.06 121 PRO A CA 1
ATOM 975 C C . PRO A 1 121 ? -22.783 1.638 5.491 1.00 93.06 121 PRO A C 1
ATOM 977 O O . PRO A 1 121 ? -22.221 0.545 5.523 1.00 93.06 121 PRO A O 1
ATOM 980 N N . ASP A 1 122 ? -24.051 1.780 5.112 1.00 93.81 122 ASP A N 1
ATOM 981 C CA . ASP A 1 122 ? -24.957 0.741 4.613 1.00 93.81 122 ASP A CA 1
ATOM 982 C C . ASP A 1 122 ? -24.990 0.636 3.075 1.00 93.81 122 ASP A C 1
ATOM 984 O O . ASP A 1 122 ? -25.708 -0.193 2.502 1.00 93.81 122 ASP A O 1
ATOM 988 N N . GLN A 1 123 ? -24.207 1.465 2.383 1.00 94.69 123 GLN A N 1
ATOM 989 C CA . GLN A 1 123 ? -24.110 1.471 0.931 1.00 94.69 123 GLN A CA 1
ATOM 990 C C . GLN A 1 123 ? -23.038 0.475 0.467 1.00 94.69 123 GLN A C 1
ATOM 992 O O . GLN A 1 123 ? -21.953 0.837 0.008 1.00 94.69 123 GLN A O 1
ATOM 997 N N . LEU A 1 124 ? -23.338 -0.824 0.578 1.00 95.19 124 LEU A N 1
ATOM 998 C CA . LEU A 1 124 ? -22.404 -1.902 0.213 1.00 95.19 124 LEU A CA 1
ATOM 999 C C . LEU A 1 124 ? -22.015 -1.884 -1.274 1.00 95.19 124 LEU A C 1
ATOM 1001 O O . LEU A 1 124 ? -20.955 -2.389 -1.630 1.00 95.19 124 LEU A O 1
ATOM 1005 N N . GLN A 1 125 ? -22.831 -1.255 -2.124 1.00 95.69 125 GLN A N 1
ATOM 1006 C CA . GLN A 1 125 ? -22.629 -1.150 -3.575 1.00 95.69 125 GLN A CA 1
ATOM 1007 C C . GLN A 1 125 ? -21.363 -0.383 -3.991 1.00 95.69 125 GLN A C 1
ATOM 1009 O O . GLN A 1 125 ? -20.953 -0.464 -5.144 1.00 95.69 125 GLN A O 1
ATOM 1014 N N . ILE A 1 126 ? -20.739 0.356 -3.069 1.00 94.50 126 ILE A N 1
ATOM 1015 C CA . ILE A 1 126 ? -19.435 1.001 -3.297 1.00 94.50 126 ILE A CA 1
ATOM 1016 C C . ILE A 1 126 ? -18.310 -0.036 -3.440 1.00 94.50 126 ILE A C 1
ATOM 1018 O O . ILE A 1 126 ? -17.281 0.245 -4.051 1.00 94.50 126 ILE A O 1
ATOM 1022 N N . VAL A 1 127 ? -18.489 -1.240 -2.891 1.00 92.69 127 VAL A N 1
ATOM 1023 C CA . VAL A 1 127 ? -17.526 -2.332 -3.030 1.00 92.69 127 VAL A CA 1
ATOM 1024 C C . VAL A 1 127 ? -17.708 -3.000 -4.392 1.00 92.69 127 VAL A C 1
ATOM 1026 O O . VAL A 1 127 ? -18.779 -3.520 -4.710 1.00 92.69 127 VAL A O 1
ATOM 1029 N N . GLU A 1 128 ? -16.633 -3.030 -5.177 1.00 94.50 128 GLU A N 1
ATOM 1030 C CA . GLU A 1 128 ? -16.603 -3.681 -6.488 1.00 94.50 128 GLU A CA 1
ATOM 1031 C C . GLU A 1 128 ? -17.113 -5.130 -6.419 1.00 94.50 128 GLU A C 1
ATOM 1033 O O . GLU A 1 128 ? -16.713 -5.923 -5.564 1.00 94.50 128 GLU A O 1
ATOM 1038 N N . GLY A 1 129 ? -18.019 -5.479 -7.336 1.00 93.88 129 GLY A N 1
ATOM 1039 C CA . GLY A 1 129 ? -18.674 -6.790 -7.376 1.00 93.88 129 GLY A CA 1
ATOM 1040 C C . GLY A 1 129 ? -19.952 -6.917 -6.533 1.00 93.88 129 GLY A C 1
ATOM 1041 O O . GLY A 1 129 ? -20.663 -7.913 -6.684 1.00 93.88 129 GLY A O 1
ATOM 1042 N N . ILE A 1 130 ? -20.309 -5.919 -5.713 1.00 94.75 130 ILE A N 1
ATOM 1043 C CA . ILE A 1 130 ? -21.590 -5.878 -4.990 1.00 94.75 130 ILE A CA 1
ATOM 1044 C C . ILE A 1 130 ? -22.601 -5.027 -5.770 1.00 94.75 130 ILE A C 1
ATOM 1046 O O . ILE A 1 130 ? -22.715 -3.821 -5.594 1.00 94.75 130 ILE A O 1
ATOM 1050 N N . GLY A 1 131 ? -23.372 -5.666 -6.653 1.00 95.75 131 GLY A N 1
ATOM 1051 C CA . GLY A 1 131 ? -24.498 -5.013 -7.338 1.00 95.75 131 GLY A CA 1
ATOM 1052 C C . GLY A 1 131 ? -25.770 -4.917 -6.472 1.00 95.75 131 GLY A C 1
ATOM 1053 O O . GLY A 1 131 ? -25.826 -5.534 -5.406 1.00 95.75 131 GLY A O 1
ATOM 1054 N N . PRO A 1 132 ? -26.844 -4.252 -6.953 1.00 95.88 132 PRO A N 1
ATOM 1055 C CA . PRO A 1 132 ? -28.091 -4.060 -6.195 1.00 95.88 132 PRO A CA 1
ATOM 1056 C C . PRO A 1 132 ? -28.694 -5.356 -5.640 1.00 95.88 132 PRO A C 1
ATOM 1058 O O . PRO A 1 132 ? -29.101 -5.427 -4.487 1.00 95.88 132 PRO A O 1
ATOM 1061 N N . LYS A 1 133 ? -28.653 -6.430 -6.436 1.00 95.94 133 LYS A N 1
ATOM 1062 C CA . LYS A 1 133 ? -29.155 -7.749 -6.034 1.00 95.94 133 LYS A CA 1
ATOM 1063 C C . LYS A 1 133 ? -28.332 -8.392 -4.911 1.00 95.94 133 LYS A C 1
ATOM 1065 O O . LYS A 1 133 ? -28.885 -9.109 -4.083 1.00 95.94 133 LYS A O 1
ATOM 1070 N N . MET A 1 134 ? -27.015 -8.179 -4.907 1.00 94.62 134 MET A N 1
ATOM 1071 C CA . MET A 1 134 ? -26.137 -8.718 -3.865 1.00 94.62 134 MET A CA 1
ATOM 1072 C C . MET A 1 134 ? -26.263 -7.900 -2.578 1.00 94.62 134 MET A C 1
ATOM 1074 O O . MET A 1 134 ? -26.292 -8.479 -1.500 1.00 94.62 134 MET A O 1
ATOM 1078 N N . ASP A 1 135 ? -26.408 -6.579 -2.687 1.00 95.56 135 ASP A N 1
ATOM 1079 C CA . ASP A 1 135 ? -26.670 -5.692 -1.549 1.00 95.56 135 ASP A CA 1
ATOM 1080 C C . ASP A 1 135 ? -27.963 -6.086 -0.810 1.00 95.56 135 ASP A C 1
ATOM 1082 O O . ASP A 1 135 ? -27.946 -6.318 0.398 1.00 95.56 135 ASP A O 1
ATOM 1086 N N . GLU A 1 136 ? -29.067 -6.283 -1.539 1.00 95.75 136 GLU A N 1
ATOM 1087 C CA . GLU A 1 136 ? -30.329 -6.776 -0.965 1.00 95.75 136 GLU A CA 1
ATOM 1088 C C . GLU A 1 136 ? -30.175 -8.157 -0.309 1.00 95.75 136 GLU A C 1
ATOM 1090 O O . GLU A 1 136 ? -30.688 -8.397 0.788 1.00 95.75 136 GLU A O 1
ATOM 1095 N N . PHE A 1 137 ? -29.439 -9.067 -0.953 1.00 94.75 137 PHE A N 1
ATOM 1096 C CA . PHE A 1 137 ? -29.183 -10.400 -0.416 1.00 94.75 137 PHE A CA 1
ATOM 1097 C C . PHE A 1 137 ? -28.382 -10.348 0.890 1.00 94.75 137 PHE A C 1
ATOM 1099 O O . PHE A 1 137 ? -28.785 -10.969 1.873 1.00 94.75 137 PHE A O 1
ATOM 1106 N N . LEU A 1 138 ? -27.293 -9.580 0.939 1.00 94.50 138 LEU A N 1
ATOM 1107 C CA . LEU A 1 138 ? -26.462 -9.418 2.134 1.00 94.50 138 LEU A CA 1
ATOM 1108 C C . LEU A 1 138 ? -27.259 -8.794 3.285 1.00 94.50 138 LEU A C 1
ATOM 1110 O O . LEU A 1 138 ? -27.248 -9.325 4.400 1.00 94.50 138 LEU A O 1
ATOM 1114 N N . LYS A 1 139 ? -28.057 -7.761 2.992 1.00 95.38 139 LYS A N 1
ATOM 1115 C CA . LYS A 1 139 ? -28.966 -7.140 3.965 1.00 95.38 139 LYS A CA 1
ATOM 1116 C C . LYS A 1 139 ? -29.992 -8.136 4.504 1.00 95.38 139 LYS A C 1
ATOM 1118 O O . LYS A 1 139 ? -30.227 -8.170 5.710 1.00 95.38 139 LYS A O 1
ATOM 1123 N N . SER A 1 140 ? -30.531 -9.021 3.659 1.00 94.94 140 SER A N 1
ATOM 1124 C CA . SER A 1 140 ? -31.451 -10.089 4.095 1.00 94.94 140 SER A CA 1
ATOM 1125 C C . SER A 1 140 ? -30.809 -11.107 5.050 1.00 94.94 140 SER A C 1
ATOM 1127 O O . SER A 1 140 ? -31.507 -11.743 5.839 1.00 94.94 140 SER A O 1
ATOM 1129 N N . LYS A 1 141 ? -29.478 -11.248 5.005 1.00 93.81 141 LYS A N 1
ATOM 1130 C CA . LYS A 1 141 ? -28.685 -12.119 5.886 1.00 93.81 141 LYS A CA 1
ATOM 1131 C C . LYS A 1 141 ? -28.154 -11.394 7.129 1.00 93.81 141 LYS A C 1
ATOM 1133 O O . LYS A 1 141 ? -27.415 -11.997 7.902 1.00 93.81 141 LYS A O 1
ATOM 1138 N N . GLY A 1 142 ? -28.524 -10.128 7.336 1.00 93.75 142 GLY A N 1
ATOM 1139 C CA . GLY A 1 142 ? -28.085 -9.317 8.476 1.00 93.75 142 GLY A CA 1
ATOM 1140 C C . GLY A 1 142 ? -26.725 -8.639 8.291 1.00 93.75 142 GLY A C 1
ATOM 1141 O O . GLY A 1 142 ? -26.206 -8.067 9.243 1.00 93.75 142 GLY A O 1
ATOM 1142 N N . ILE A 1 143 ? -26.153 -8.672 7.084 1.00 95.88 143 ILE A N 1
ATOM 1143 C CA . ILE A 1 143 ? -24.933 -7.939 6.736 1.00 95.88 143 ILE A CA 1
ATOM 1144 C C . ILE A 1 143 ? -25.373 -6.609 6.128 1.00 95.88 143 ILE A C 1
ATOM 1146 O O . ILE A 1 143 ? -25.694 -6.536 4.944 1.00 95.88 143 ILE A O 1
ATOM 1150 N N . ILE A 1 144 ? -25.469 -5.578 6.966 1.00 96.38 144 ILE A N 1
ATOM 1151 C CA . ILE A 1 144 ? -26.103 -4.308 6.588 1.00 96.38 144 ILE A CA 1
ATOM 1152 C C . ILE A 1 144 ? -25.047 -3.246 6.300 1.00 96.38 144 ILE A C 1
ATOM 1154 O O . ILE A 1 144 ? -25.207 -2.476 5.359 1.00 96.38 144 ILE A O 1
ATOM 1158 N N . THR A 1 145 ? -23.967 -3.218 7.081 1.00 97.12 145 THR A N 1
ATOM 1159 C CA . THR A 1 145 ? -22.916 -2.200 6.983 1.00 97.12 145 THR A CA 1
ATOM 1160 C C . THR A 1 145 ? -21.583 -2.765 6.495 1.00 97.12 145 THR A C 1
ATOM 1162 O O . THR A 1 145 ? -21.327 -3.968 6.588 1.00 97.12 145 THR A O 1
ATOM 1165 N N . TRP A 1 146 ? -20.670 -1.900 6.037 1.00 95.62 146 TRP A N 1
ATOM 1166 C CA . TRP A 1 146 ? -19.294 -2.309 5.706 1.00 95.62 146 TRP A CA 1
ATOM 1167 C C . TRP A 1 146 ? -18.568 -2.948 6.889 1.00 95.62 146 TRP A C 1
ATOM 1169 O O . TRP A 1 146 ? -17.741 -3.839 6.702 1.00 95.62 146 TRP A O 1
ATOM 1179 N N . LYS A 1 147 ? -18.899 -2.525 8.115 1.00 95.88 147 LYS A N 1
ATOM 1180 C CA . LYS A 1 147 ? -18.362 -3.131 9.332 1.00 95.88 147 LYS A CA 1
ATOM 1181 C C . LYS A 1 147 ? -18.829 -4.578 9.461 1.00 95.88 147 LYS A C 1
ATOM 1183 O O . LYS A 1 147 ? -17.995 -5.454 9.671 1.00 95.88 147 LYS A O 1
ATOM 1188 N N . ASP A 1 148 ? -20.119 -4.835 9.268 1.00 94.81 148 ASP A N 1
ATOM 1189 C CA . ASP A 1 148 ? -20.674 -6.192 9.333 1.00 94.81 148 ASP A CA 1
ATOM 1190 C C . ASP A 1 148 ? -20.057 -7.091 8.264 1.00 94.81 148 ASP A C 1
ATOM 1192 O O . ASP A 1 148 ? -19.697 -8.231 8.557 1.00 94.81 148 ASP A O 1
ATOM 1196 N N . LEU A 1 149 ? -19.880 -6.554 7.051 1.00 94.06 149 LEU A N 1
ATOM 1197 C CA . LEU A 1 149 ? -19.247 -7.252 5.936 1.00 94.06 149 LEU A CA 1
ATOM 1198 C C . LEU A 1 149 ? -17.777 -7.581 6.236 1.00 94.06 149 LEU A C 1
ATOM 1200 O O . LEU A 1 149 ? -17.340 -8.696 5.970 1.00 94.06 149 LEU A O 1
ATOM 1204 N N . SER A 1 150 ? -17.035 -6.649 6.844 1.00 94.38 150 SER A N 1
ATOM 1205 C CA . SER A 1 150 ? -15.617 -6.830 7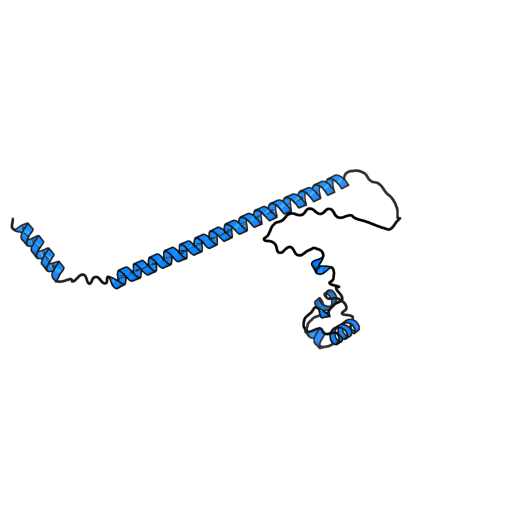.202 1.00 94.38 150 SER A CA 1
ATOM 1206 C C . SER A 1 150 ? -15.374 -7.895 8.274 1.00 94.38 150 SER A C 1
ATOM 1208 O O . SER A 1 150 ? -14.283 -8.453 8.356 1.00 94.38 150 SER A O 1
ATOM 1210 N N . LEU A 1 151 ? -16.387 -8.181 9.097 1.00 94.69 151 LEU A N 1
ATOM 1211 C CA . LEU A 1 151 ? -16.321 -9.206 10.137 1.00 94.69 151 LEU A CA 1
ATOM 1212 C C . LEU A 1 151 ? -16.589 -10.614 9.589 1.00 94.69 151 LEU A C 1
ATOM 1214 O O . LEU A 1 151 ? -16.356 -11.592 10.299 1.00 94.69 151 LEU A O 1
ATOM 1218 N N . GLN A 1 152 ? -17.087 -10.734 8.354 1.00 92.50 152 GLN A N 1
ATOM 1219 C CA . GLN A 1 152 ? -17.349 -12.030 7.739 1.00 92.50 152 GLN A CA 1
ATOM 1220 C C . GLN A 1 152 ? -16.080 -12.631 7.140 1.00 92.50 152 GLN A C 1
ATOM 1222 O O . GLN A 1 152 ? -15.282 -11.954 6.497 1.00 92.50 152 GLN A O 1
ATOM 1227 N N . ASP A 1 153 ? -15.939 -13.946 7.286 1.00 92.88 153 ASP A N 1
ATOM 1228 C CA . ASP A 1 153 ? -14.905 -14.702 6.590 1.00 92.88 153 ASP A CA 1
ATOM 1229 C C . ASP A 1 153 ? -15.344 -15.040 5.155 1.00 92.88 153 ASP A C 1
ATOM 1231 O O . ASP A 1 153 ? -16.498 -15.403 4.900 1.00 92.88 153 ASP A O 1
ATOM 1235 N N . GLY A 1 154 ? -14.409 -14.983 4.203 1.00 88.81 154 GLY A N 1
ATOM 1236 C CA . GLY A 1 154 ? -14.696 -15.240 2.790 1.00 88.81 154 GLY A CA 1
ATOM 1237 C C . GLY A 1 154 ? -15.263 -16.642 2.531 1.00 88.81 154 GLY A C 1
ATOM 1238 O O . GLY A 1 154 ? -16.119 -16.816 1.660 1.00 88.81 154 GLY A O 1
ATOM 1239 N N . ALA A 1 155 ? -14.861 -17.650 3.317 1.00 89.00 155 ALA A N 1
ATOM 1240 C CA . ALA A 1 155 ? -15.422 -18.994 3.193 1.00 89.00 155 ALA A CA 1
ATOM 1241 C C . ALA A 1 155 ? -16.844 -19.097 3.766 1.00 89.00 155 ALA A C 1
ATOM 1243 O O . ALA A 1 155 ? -17.603 -19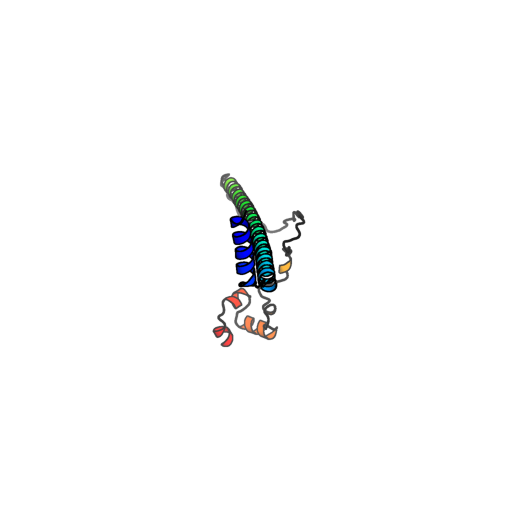.968 3.338 1.00 89.00 155 ALA A O 1
ATOM 1244 N N . GLN A 1 156 ? -17.219 -18.229 4.710 1.00 85.00 156 GLN A N 1
ATOM 1245 C CA . GLN A 1 156 ? -18.578 -18.149 5.257 1.00 85.00 156 GLN A CA 1
ATOM 1246 C C . GLN A 1 156 ? -19.524 -17.428 4.294 1.00 85.00 156 GLN A C 1
ATOM 1248 O O . GLN A 1 156 ? -20.622 -17.917 4.045 1.00 85.00 156 GLN A O 1
ATOM 1253 N N . LEU A 1 157 ? -19.066 -16.346 3.656 1.00 86.50 157 LEU A N 1
ATOM 1254 C CA . LEU A 1 157 ? -19.837 -15.616 2.639 1.00 86.50 157 LEU A CA 1
ATOM 1255 C C . LEU A 1 157 ? -20.196 -16.475 1.420 1.00 86.50 157 LEU A C 1
ATOM 1257 O O . LEU A 1 157 ? -21.221 -16.265 0.785 1.00 86.50 157 LEU A O 1
ATOM 1261 N N . LYS A 1 158 ? -19.375 -17.477 1.093 1.00 87.94 158 LYS A N 1
ATOM 1262 C CA . LYS A 1 158 ? -19.668 -18.419 0.005 1.00 87.94 158 LYS A CA 1
ATOM 1263 C C . LYS A 1 158 ? -20.752 -19.449 0.364 1.00 87.94 158 LYS A C 1
ATOM 1265 O O . LYS A 1 158 ? -21.269 -20.117 -0.528 1.00 87.94 158 LYS A O 1
ATOM 1270 N N . LYS A 1 159 ? -21.038 -19.640 1.656 1.00 87.06 159 LYS A N 1
ATOM 1271 C CA . LYS A 1 159 ? -21.978 -20.658 2.159 1.00 87.06 159 LYS A CA 1
ATOM 1272 C C . LYS A 1 159 ? -23.392 -20.126 2.392 1.00 87.06 159 LYS A C 1
ATOM 1274 O O . LYS A 1 159 ? -24.301 -20.944 2.521 1.00 87.06 159 LYS A O 1
ATOM 1279 N N . ILE A 1 160 ? -23.554 -18.810 2.520 1.00 80.44 160 ILE A N 1
ATOM 1280 C CA . ILE A 1 160 ? -24.850 -18.148 2.757 1.00 80.44 160 ILE A CA 1
ATOM 1281 C C . ILE A 1 160 ? -25.703 -18.066 1.497 1.00 80.44 160 ILE A C 1
ATOM 1283 O O . ILE A 1 160 ? -26.950 -18.070 1.683 1.00 80.44 160 ILE A O 1
#

Radius of gyration: 38.75 Å; chains: 1; bounding box: 115×50×71 Å

Secondary structure (DSSP, 8-state):
-HHHHHHHHHHHHHHHHS-----HHHHHHHHHHHHHHHHHHHHHHHHHHHHHHHHHHHHHHHHHHHHHHHHHHHHHHHHTTS-----------------------TTS----GGGGTT--TT-GGGSTT--HHHHHHHHHTT--SHHHHHTS-HHHHTT-

Sequence (160 aa):
MLPFLLGWWFSRLLNSQYPVESDETVTESLDLNSQAKWSSMQADLDLRLKSEASLRDELNRLRIELKSTQLQLEDCQNSKKSEPVHIDLDQKTELFPESRMSSEHLGSSYIPETAFAALHPDQLQIVEGIGPKMDEFLKSKGIITWKDLSLQDGAQLKKI

pLDDT: mean 78.03, std 19.31, range [35.0, 97.38]